Protein AF-A0A194PRQ3-F1 (afdb_monomer)

Foldseek 3Di:
DDDDPDPPDDPDDQDPPPPDPPVPLPPQDDLVVCCVPPRNVCSVVSNVVSVVDDSDDDQDDPVVLVPDDPVVSVSSQVPDQDPDPVSNLVVVCCVPPVDDDPVVSVVVSVVVLVVVLVVVVVVCVVDDDPDCVVVVVVVCSNCVVVVVVVVVVVPD

Mean predicted aligned error: 17.41 Å

Organism: Papilio xuthus (NCBI:txid66420)

Secondary structure (DSSP, 8-state):
-----------------SS--GGGSPPPPPHHHHHHHH-GGGHHHHHHHHHH--S-PPPPPHHHHHHS-HHHHHHHHHHSPPSSHHHHHHHHHHHHHSS--HHHHHHHHHHHHHHHHHHHHHHHHHSS---TTT-HHHHHHHHTTTHHHHHHHTT-

Sequence (156 aa):
MENNEVRKVRPMETTQTTSEPEENRPQKIPSILIIQHWGEEWVPVLSSDQSNQRSDQPPFSNAYLSGMPSRKRRCIRRSRPPTDLDGFINASLNEVSGSVSDGDASSVRAAFRDHIRRLVRARVALVEAADPERYTNAASFLQSSSEISEAQTARC

pLDDT: mean 70.84, std 17.38, range [35.84, 95.31]

Structure (mmCIF, N/CA/C/O backbone):
data_AF-A0A194PRQ3-F1
#
_entry.id   AF-A0A194PRQ3-F1
#
loop_
_atom_site.group_PDB
_atom_site.id
_atom_site.type_symbol
_atom_site.label_atom_id
_atom_site.label_alt_id
_atom_site.label_comp_id
_atom_site.label_asym_id
_atom_site.label_entity_id
_atom_site.label_seq_id
_atom_site.pdbx_PDB_ins_code
_atom_site.Cartn_x
_atom_site.Cartn_y
_atom_site.Cartn_z
_atom_site.occupancy
_atom_site.B_iso_or_equiv
_atom_site.auth_seq_id
_atom_site.auth_comp_id
_atom_site.auth_asym_id
_atom_site.auth_atom_id
_atom_site.pdbx_PDB_model_num
ATOM 1 N N . MET A 1 1 ? -10.807 48.024 -19.087 1.00 39.72 1 MET A N 1
ATOM 2 C CA . MET A 1 1 ? -9.651 47.111 -19.000 1.00 39.72 1 MET A CA 1
ATOM 3 C C . MET A 1 1 ? -10.005 46.085 -17.948 1.00 39.72 1 MET A C 1
ATOM 5 O O . MET A 1 1 ? -10.146 46.432 -16.785 1.00 39.72 1 MET A O 1
ATOM 9 N N . GLU A 1 2 ? -10.346 44.893 -18.414 1.00 39.09 2 GLU A N 1
ATOM 10 C CA . GLU A 1 2 ? -10.936 43.803 -17.643 1.00 39.09 2 GLU A CA 1
ATOM 11 C C . GLU A 1 2 ? -9.801 42.969 -17.036 1.00 39.09 2 GLU A C 1
ATOM 13 O O . GLU A 1 2 ? -8.974 42.418 -17.762 1.00 39.09 2 GLU A O 1
ATOM 18 N N . ASN A 1 3 ? -9.706 42.942 -15.706 1.00 38.38 3 ASN A N 1
ATOM 19 C CA . ASN A 1 3 ? -8.676 42.188 -14.996 1.00 38.38 3 ASN A CA 1
ATOM 20 C C . ASN A 1 3 ? -9.141 40.736 -14.842 1.00 38.38 3 ASN A C 1
ATOM 22 O O . ASN A 1 3 ? -9.963 40.422 -13.984 1.00 38.38 3 ASN A O 1
ATOM 26 N N . ASN A 1 4 ? -8.621 39.856 -15.697 1.00 40.78 4 ASN A N 1
ATOM 27 C CA . ASN A 1 4 ? -8.861 38.418 -15.646 1.00 40.78 4 ASN A CA 1
ATOM 28 C C . ASN A 1 4 ? -7.898 37.771 -14.634 1.00 40.78 4 ASN A C 1
ATOM 30 O O . ASN A 1 4 ? -6.754 37.443 -14.953 1.00 40.78 4 ASN A O 1
ATOM 34 N N . GLU A 1 5 ? -8.342 37.641 -13.384 1.00 41.00 5 GLU A N 1
ATOM 35 C CA . GLU A 1 5 ? -7.572 37.001 -12.319 1.00 41.00 5 GLU A CA 1
ATOM 36 C C . GLU A 1 5 ? -7.677 35.472 -12.450 1.00 41.00 5 GLU A C 1
ATOM 38 O O . GLU A 1 5 ? -8.646 34.833 -12.029 1.00 41.00 5 GLU A O 1
ATOM 43 N N . VAL A 1 6 ? -6.661 34.871 -13.073 1.00 42.75 6 VAL A N 1
ATOM 44 C CA . VAL A 1 6 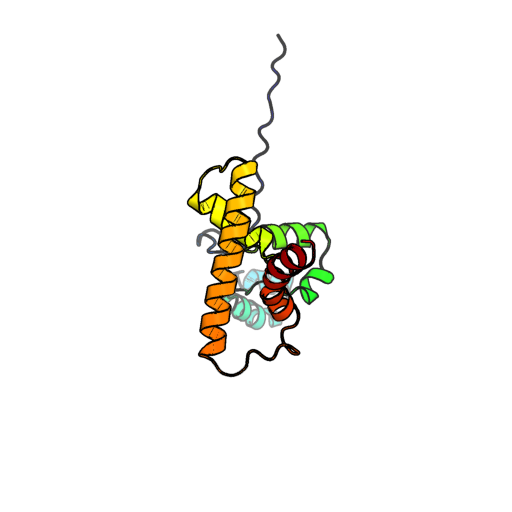? -6.500 33.417 -13.167 1.00 42.75 6 VAL A CA 1
ATOM 45 C C . VAL A 1 6 ? -6.343 32.858 -11.753 1.00 42.75 6 VAL A C 1
ATOM 47 O O . VAL A 1 6 ? -5.269 32.915 -11.153 1.00 42.75 6 VAL A O 1
ATOM 50 N N . ARG A 1 7 ? -7.426 32.295 -11.205 1.00 41.59 7 ARG A N 1
ATOM 51 C CA . ARG A 1 7 ? -7.408 31.558 -9.936 1.00 41.59 7 ARG A CA 1
ATOM 52 C C . ARG A 1 7 ? -6.466 30.362 -10.067 1.00 41.59 7 ARG A C 1
ATOM 54 O O . ARG A 1 7 ? -6.830 29.315 -10.599 1.00 41.59 7 ARG A O 1
ATOM 61 N N . LYS A 1 8 ? -5.243 30.525 -9.565 1.00 39.41 8 LYS A N 1
ATOM 62 C CA . LYS A 1 8 ? -4.234 29.473 -9.435 1.00 39.41 8 LYS A CA 1
ATOM 63 C C . LYS A 1 8 ? -4.738 28.440 -8.422 1.00 39.41 8 LYS A C 1
ATOM 65 O O . LYS A 1 8 ? -4.566 28.599 -7.215 1.00 39.41 8 LYS A O 1
ATOM 70 N N . VAL A 1 9 ? -5.417 27.404 -8.912 1.00 41.69 9 VAL A N 1
ATOM 71 C CA . VAL A 1 9 ? -5.838 26.257 -8.101 1.00 41.69 9 VAL A CA 1
ATOM 72 C C . VAL A 1 9 ? -4.571 25.570 -7.594 1.00 41.69 9 VAL A C 1
ATOM 74 O O . VAL A 1 9 ? -3.789 25.041 -8.384 1.00 41.69 9 VAL A O 1
ATOM 77 N N . ARG A 1 10 ? -4.332 25.625 -6.279 1.00 37.66 10 ARG A N 1
ATOM 78 C CA . ARG A 1 10 ? -3.237 24.882 -5.645 1.00 37.66 10 ARG A CA 1
ATOM 79 C C . ARG A 1 10 ? -3.500 23.382 -5.830 1.00 37.66 10 ARG A C 1
ATOM 81 O O . ARG A 1 10 ? -4.646 22.960 -5.647 1.00 37.66 10 ARG A O 1
ATOM 88 N N . PRO A 1 11 ? -2.495 22.570 -6.192 1.00 38.97 11 PRO A N 1
ATOM 89 C CA . PRO A 1 11 ? -2.663 21.127 -6.201 1.00 38.97 11 PRO A CA 1
ATOM 90 C C . PRO A 1 11 ? -2.988 20.663 -4.778 1.00 38.97 11 PRO A C 1
ATOM 92 O O . PRO A 1 11 ? -2.316 21.022 -3.817 1.00 38.97 11 PRO A O 1
ATOM 95 N N . MET A 1 12 ? -4.081 19.916 -4.658 1.00 38.16 12 MET A N 1
ATOM 96 C CA . MET A 1 12 ? -4.535 19.320 -3.410 1.00 38.16 12 MET A CA 1
ATOM 97 C C . MET A 1 12 ? -3.540 18.217 -3.038 1.00 38.16 12 MET A C 1
ATOM 99 O O . MET A 1 12 ? -3.493 17.181 -3.710 1.00 38.16 12 MET A O 1
ATOM 103 N N . GLU A 1 13 ? -2.721 18.453 -2.016 1.00 35.84 13 GLU A N 1
ATOM 104 C CA . GLU A 1 13 ? -1.815 17.437 -1.491 1.00 35.84 13 GLU A CA 1
ATOM 105 C C . GLU A 1 13 ? -2.656 16.275 -0.963 1.00 35.84 13 GLU A C 1
ATOM 107 O O . GLU A 1 13 ? -3.499 16.405 -0.076 1.00 35.84 13 GLU A O 1
ATOM 112 N N . THR A 1 14 ? -2.517 15.138 -1.637 1.00 42.72 14 THR A N 1
ATOM 113 C CA . THR A 1 14 ? -3.174 13.896 -1.258 1.00 42.72 14 THR A CA 1
ATOM 114 C C . THR A 1 14 ? -2.297 13.267 -0.194 1.00 42.72 14 THR A C 1
ATOM 116 O O . THR A 1 14 ? -1.194 12.829 -0.507 1.00 42.72 14 THR A O 1
ATOM 119 N N . THR A 1 15 ? -2.796 13.225 1.038 1.00 38.00 15 THR A N 1
ATOM 120 C CA . THR A 1 15 ? -2.219 12.475 2.151 1.00 38.00 15 THR A CA 1
ATOM 121 C C . THR A 1 15 ? -2.068 11.007 1.752 1.00 38.00 15 THR A C 1
ATOM 123 O O . THR A 1 15 ? -3.001 10.205 1.792 1.00 38.00 15 THR A O 1
ATOM 126 N N . GLN A 1 16 ? -0.871 10.653 1.296 1.00 40.94 16 GLN A N 1
ATOM 127 C CA . GLN A 1 16 ? -0.330 9.329 1.518 1.00 40.94 16 GLN A CA 1
ATOM 128 C C . GLN A 1 16 ? 0.758 9.514 2.561 1.00 40.94 16 GLN A C 1
ATOM 130 O O . GLN A 1 16 ? 1.757 10.176 2.302 1.00 40.94 16 GLN A O 1
ATOM 135 N N . THR A 1 17 ? 0.499 8.990 3.753 1.00 41.91 17 THR A N 1
ATOM 136 C CA . THR A 1 17 ? 1.385 8.984 4.914 1.00 41.91 17 THR A CA 1
ATOM 137 C C . THR A 1 17 ? 2.683 8.255 4.558 1.00 41.91 17 THR A C 1
ATOM 139 O O . THR A 1 17 ? 2.838 7.061 4.773 1.00 41.91 17 THR A O 1
ATOM 142 N N . THR A 1 18 ? 3.611 8.974 3.939 1.00 41.62 18 THR A N 1
ATOM 143 C CA . THR A 1 18 ? 5.048 8.789 4.109 1.00 41.62 18 THR A CA 1
ATOM 144 C C . THR A 1 18 ? 5.461 9.980 4.951 1.00 41.62 18 THR A C 1
ATOM 146 O O . THR A 1 18 ? 5.396 11.106 4.467 1.00 41.62 18 THR A O 1
ATOM 149 N N . SER A 1 19 ? 5.751 9.723 6.231 1.00 43.38 19 SER A N 1
ATOM 150 C CA . SER A 1 19 ? 6.152 10.716 7.238 1.00 43.38 19 SER A CA 1
ATOM 151 C C . SER A 1 19 ? 5.292 11.986 7.234 1.00 43.38 19 SER A C 1
ATOM 153 O O . SER A 1 19 ? 5.684 13.004 6.664 1.00 43.38 19 SER A O 1
ATOM 155 N N . GLU A 1 20 ? 4.122 11.948 7.880 1.00 42.00 20 GLU A N 1
ATOM 156 C CA . GLU A 1 20 ? 3.493 13.218 8.247 1.00 42.00 20 GLU A CA 1
ATOM 157 C C . GLU A 1 20 ? 4.424 13.971 9.213 1.00 42.00 20 GLU A C 1
ATOM 159 O O . GLU A 1 20 ? 4.988 13.344 10.117 1.00 42.00 20 GLU A O 1
ATOM 164 N N . PRO A 1 21 ? 4.630 15.288 9.036 1.00 44.91 21 PRO A N 1
ATOM 165 C CA . PRO A 1 21 ? 5.251 16.095 10.075 1.00 44.91 21 PRO A CA 1
ATOM 166 C C . PRO A 1 21 ? 4.427 15.930 11.362 1.00 44.91 21 PRO A C 1
ATOM 168 O O . PRO A 1 21 ? 3.198 15.938 11.311 1.00 44.91 21 PRO A O 1
ATOM 171 N N . GLU A 1 22 ? 5.100 15.772 12.508 1.00 51.41 22 GLU A N 1
ATOM 172 C CA . GLU A 1 22 ? 4.512 15.538 13.849 1.00 51.41 22 GLU A CA 1
ATOM 173 C C . GLU A 1 22 ? 3.345 16.484 14.216 1.00 51.41 22 GLU A C 1
ATOM 175 O O . GLU A 1 22 ? 2.546 16.181 15.098 1.00 51.41 22 GLU A O 1
ATOM 180 N N . GLU A 1 23 ? 3.211 17.604 13.507 1.00 48.69 23 GLU A N 1
ATOM 181 C CA . GLU A 1 23 ? 2.153 18.606 13.629 1.00 48.69 23 GLU A CA 1
ATOM 182 C C . GLU A 1 23 ? 0.737 18.099 13.283 1.00 48.69 23 GLU A C 1
ATOM 184 O O . GLU A 1 23 ? -0.237 18.674 13.764 1.00 48.69 23 GLU A O 1
ATOM 189 N N . ASN A 1 24 ? 0.592 17.014 12.509 1.00 49.56 24 ASN A N 1
ATOM 190 C CA . ASN A 1 24 ? -0.721 16.489 12.091 1.00 49.56 24 ASN A CA 1
ATOM 191 C C . ASN A 1 24 ? -1.137 15.191 12.811 1.00 49.56 24 ASN A C 1
ATOM 193 O O . ASN A 1 24 ? -2.133 14.557 12.454 1.00 49.56 24 ASN A O 1
ATOM 197 N N . ARG A 1 25 ? -0.396 14.780 13.854 1.00 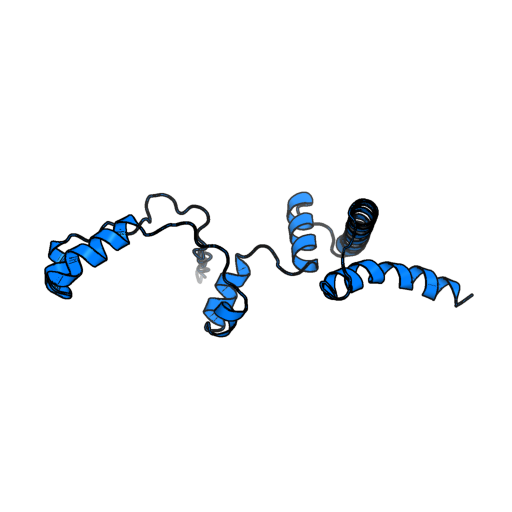57.59 25 ARG A N 1
ATOM 198 C CA . ARG A 1 25 ? -0.803 13.645 14.691 1.00 57.59 25 ARG A CA 1
ATOM 199 C C . ARG A 1 25 ? -2.143 13.999 15.358 1.00 57.59 25 ARG A C 1
ATOM 201 O O . ARG A 1 25 ? -2.234 15.066 15.971 1.00 57.59 25 ARG A O 1
ATOM 208 N N . PRO A 1 26 ? -3.184 13.144 15.278 1.00 59.31 26 PRO A N 1
ATOM 209 C CA . PRO A 1 26 ? -4.446 13.428 15.946 1.00 59.31 26 PRO A CA 1
ATOM 210 C C . PRO A 1 26 ? -4.171 13.635 17.437 1.00 59.31 26 PRO A C 1
ATOM 212 O O . PRO A 1 26 ? -3.614 12.763 18.108 1.00 59.31 26 PRO A O 1
ATOM 215 N N . GLN A 1 27 ? -4.502 14.828 17.937 1.00 69.88 27 GLN A N 1
ATOM 216 C CA . GLN A 1 27 ? -4.348 15.157 19.349 1.00 69.88 27 GLN A CA 1
ATOM 217 C C . GLN A 1 27 ? -5.093 14.112 20.182 1.00 69.88 27 GLN A C 1
ATOM 219 O O . GLN A 1 27 ? -6.236 13.763 19.877 1.00 69.88 27 GLN A O 1
ATOM 224 N N . LYS A 1 28 ? -4.429 13.602 21.226 1.00 78.44 28 LYS A N 1
ATOM 225 C CA . LYS A 1 28 ? -5.001 12.609 22.138 1.00 78.44 28 LYS A CA 1
ATOM 226 C C . LYS A 1 28 ? -6.337 13.138 22.670 1.00 78.44 28 LYS A C 1
ATOM 228 O O . LYS A 1 28 ? -6.372 14.203 23.285 1.00 78.44 28 LYS A O 1
ATOM 233 N N . ILE A 1 29 ? -7.425 12.415 22.415 1.00 83.94 29 ILE A N 1
ATOM 234 C CA . ILE A 1 29 ? -8.776 12.800 22.823 1.00 83.94 29 ILE A CA 1
ATOM 235 C C . ILE A 1 29 ? -8.841 12.717 24.356 1.00 83.94 29 ILE A C 1
ATOM 237 O O . ILE A 1 29 ? -8.621 11.637 24.914 1.00 83.94 29 ILE A O 1
ATOM 241 N N . PRO A 1 30 ? -9.146 13.823 25.058 1.00 89.25 30 PRO A N 1
ATOM 242 C CA . PRO A 1 30 ? -9.282 13.821 26.508 1.00 89.25 30 PRO A CA 1
ATOM 243 C C . PRO A 1 30 ? -10.356 12.837 26.987 1.00 89.25 30 PRO A C 1
ATOM 245 O O . PRO A 1 30 ? -11.454 12.793 26.429 1.00 89.25 30 PRO A O 1
ATOM 248 N N . SER A 1 31 ? -10.089 12.118 28.083 1.00 86.88 31 SER A N 1
ATOM 249 C CA . SER A 1 31 ? -11.030 11.145 28.664 1.00 86.88 31 SER A CA 1
ATOM 250 C C . SER A 1 31 ? -12.397 11.750 28.989 1.00 86.88 31 SER A C 1
ATOM 252 O O . SER A 1 31 ? -13.409 11.076 28.845 1.00 86.88 31 SER A O 1
ATOM 254 N N . ILE A 1 32 ? -12.447 13.036 29.354 1.00 90.31 32 ILE A N 1
ATOM 255 C CA . ILE A 1 32 ? -13.705 13.738 29.635 1.00 90.31 32 ILE A CA 1
ATOM 256 C C . ILE A 1 32 ? -14.628 13.804 28.408 1.00 90.31 32 ILE A C 1
ATOM 258 O O . ILE A 1 32 ? -15.837 13.634 28.541 1.00 90.31 32 ILE A O 1
ATOM 262 N N . LEU A 1 33 ? -14.064 13.972 27.207 1.00 91.06 33 LEU A N 1
ATOM 263 C CA . LEU A 1 33 ? -14.841 13.988 25.966 1.00 91.06 33 LEU A CA 1
ATOM 264 C C . LEU A 1 33 ? -15.336 12.587 25.607 1.00 91.06 33 LEU A C 1
ATOM 266 O O . LEU A 1 33 ? -16.430 12.439 25.068 1.00 91.06 33 LEU A O 1
ATOM 270 N N . ILE A 1 34 ? -14.554 11.557 25.942 1.00 90.50 34 ILE A N 1
ATOM 271 C CA . ILE A 1 34 ? -14.965 10.165 25.752 1.00 90.50 34 ILE A CA 1
ATOM 272 C C . ILE A 1 34 ? -16.186 9.855 26.624 1.00 90.50 34 ILE A C 1
ATOM 274 O O . ILE A 1 34 ? -17.193 9.368 26.115 1.00 90.50 34 ILE A O 1
ATOM 278 N N . ILE A 1 35 ? -16.130 10.225 27.906 1.00 92.75 35 ILE A N 1
ATOM 279 C CA . ILE A 1 35 ? -17.236 10.027 28.853 1.00 92.75 35 ILE A CA 1
ATOM 280 C C . ILE A 1 35 ? -18.500 10.749 28.371 1.00 92.75 35 ILE A C 1
ATOM 282 O O . ILE A 1 35 ? -19.578 10.165 28.382 1.00 92.75 35 ILE A O 1
ATOM 286 N N . GLN A 1 36 ? -18.371 11.996 27.911 1.00 94.62 36 GLN A N 1
ATOM 287 C CA . GLN A 1 36 ? -19.512 12.817 27.501 1.00 94.62 36 GLN A CA 1
ATOM 288 C C . GLN A 1 36 ? -20.268 12.263 26.282 1.00 94.62 36 GLN A C 1
ATOM 290 O O . GLN A 1 36 ? -21.486 12.413 26.203 1.00 94.62 36 GLN A O 1
A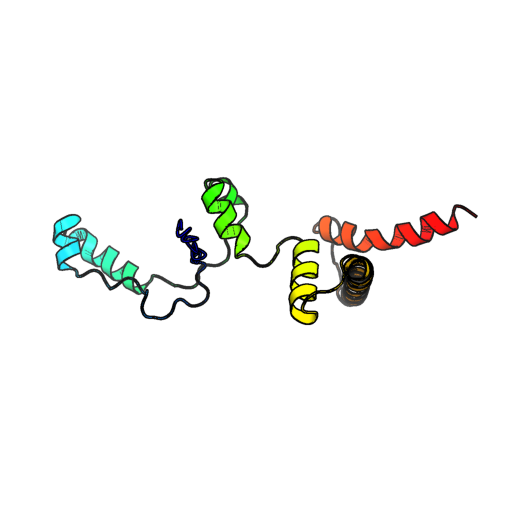TOM 295 N N . HIS A 1 37 ? -19.562 11.673 25.315 1.00 92.50 37 HIS A N 1
ATOM 296 C CA . HIS A 1 37 ? -20.147 11.292 24.024 1.00 92.50 37 HIS A CA 1
ATOM 297 C C . HIS A 1 37 ? -20.345 9.784 23.837 1.00 92.50 37 HIS A C 1
ATOM 299 O O . HIS A 1 37 ? -21.205 9.394 23.048 1.00 92.50 37 HIS A O 1
ATOM 305 N N . TRP A 1 38 ? -19.580 8.951 24.546 1.00 93.25 38 TRP A N 1
ATOM 306 C CA . TRP A 1 38 ? -19.624 7.491 24.412 1.00 93.25 38 TRP A CA 1
ATOM 307 C C . TRP A 1 38 ? -19.871 6.754 25.728 1.00 93.25 38 TRP A C 1
ATOM 309 O O . TRP A 1 38 ? -20.361 5.635 25.668 1.00 93.25 38 TRP A O 1
ATOM 319 N N . GLY A 1 39 ? -19.592 7.369 26.880 1.00 93.38 39 GLY A N 1
ATOM 320 C CA . GLY A 1 39 ? -19.723 6.739 28.196 1.00 93.38 39 GLY A CA 1
ATOM 321 C C . GLY A 1 39 ? -18.381 6.329 28.815 1.00 93.38 39 GLY A C 1
ATOM 322 O O . GLY A 1 39 ? -17.336 6.297 28.155 1.00 93.38 39 GLY A O 1
ATOM 323 N N . GLU A 1 40 ? -18.389 6.082 30.126 1.00 93.31 40 GLU A N 1
ATOM 324 C CA . GLU A 1 40 ? -17.186 5.786 30.919 1.00 93.31 40 GLU A CA 1
ATOM 325 C C . GLU A 1 40 ? -16.563 4.423 30.573 1.00 93.31 40 GLU A C 1
ATOM 327 O O . GLU A 1 40 ? -15.344 4.253 30.621 1.00 93.31 40 GLU A O 1
ATOM 332 N N . GLU A 1 41 ? -17.376 3.470 30.125 1.00 95.31 41 GLU A N 1
ATOM 333 C CA . GLU A 1 41 ? -16.954 2.132 29.721 1.00 95.31 41 GLU A CA 1
ATOM 334 C C . GLU A 1 41 ? -16.027 2.137 28.495 1.00 95.31 41 GLU A C 1
ATOM 336 O O . GLU A 1 41 ? -15.192 1.243 28.338 1.00 95.31 41 GLU A O 1
ATOM 341 N N . TRP A 1 42 ? -16.121 3.167 27.648 1.00 93.81 42 TRP A N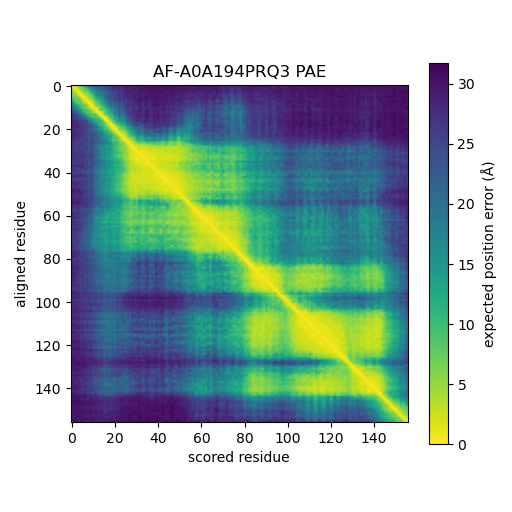 1
ATOM 342 C CA . TRP A 1 42 ? -15.292 3.309 26.449 1.00 93.81 42 TRP A CA 1
ATOM 343 C C . TRP A 1 42 ? -13.943 3.98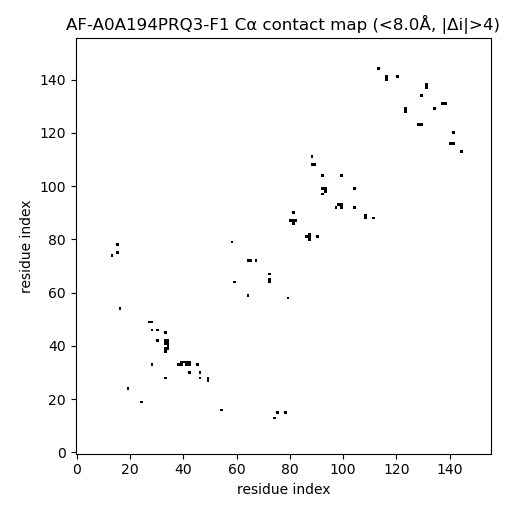1 26.715 1.00 93.81 42 TRP A C 1
ATOM 345 O O . TRP A 1 42 ? -13.042 3.892 25.876 1.00 93.81 42 TRP A O 1
ATOM 355 N N . VAL A 1 43 ? -13.761 4.613 27.882 1.00 93.12 43 VAL A N 1
ATOM 356 C CA . VAL A 1 43 ? -12.517 5.303 28.265 1.00 93.12 43 VAL A CA 1
ATOM 357 C C . VAL A 1 43 ? -11.285 4.398 28.166 1.00 93.12 43 VAL A C 1
ATOM 359 O O . VAL A 1 43 ? -10.334 4.810 27.493 1.00 93.12 43 VAL A O 1
ATOM 362 N N . PRO A 1 44 ? -11.241 3.188 28.764 1.00 93.19 44 PRO A N 1
ATOM 363 C CA . PRO A 1 44 ? -10.053 2.339 28.679 1.00 93.19 44 PRO A CA 1
ATOM 364 C C . PRO A 1 44 ? -9.763 1.865 27.248 1.00 93.19 44 PRO A C 1
ATOM 366 O O . PRO A 1 44 ? -8.600 1.832 26.845 1.00 93.19 44 PRO A O 1
ATOM 369 N N . VAL A 1 45 ? -10.800 1.561 26.458 1.00 91.94 45 VAL A N 1
ATOM 370 C CA . VAL A 1 45 ? -10.662 1.074 25.074 1.00 91.94 45 VAL A CA 1
ATOM 371 C C . VAL A 1 45 ? -10.090 2.166 24.173 1.00 91.94 45 VAL A C 1
ATOM 373 O O . VAL A 1 45 ? -9.051 1.976 23.543 1.00 91.94 45 VAL A O 1
ATOM 376 N N . LEU A 1 46 ? -10.726 3.339 24.154 1.00 89.69 46 LEU A N 1
ATOM 377 C CA . LEU A 1 46 ? -10.332 4.440 23.277 1.00 89.69 46 LEU A CA 1
ATOM 378 C C . LEU A 1 46 ? -9.013 5.082 23.716 1.00 89.69 46 LEU A C 1
ATOM 380 O O . LEU A 1 46 ? -8.239 5.516 22.867 1.00 89.69 46 LEU A O 1
ATOM 384 N N . SER A 1 47 ? -8.715 5.124 25.018 1.00 88.12 47 SER A N 1
ATOM 385 C CA . SER A 1 47 ? -7.418 5.618 25.507 1.00 88.12 47 SER A CA 1
ATOM 386 C C . SER 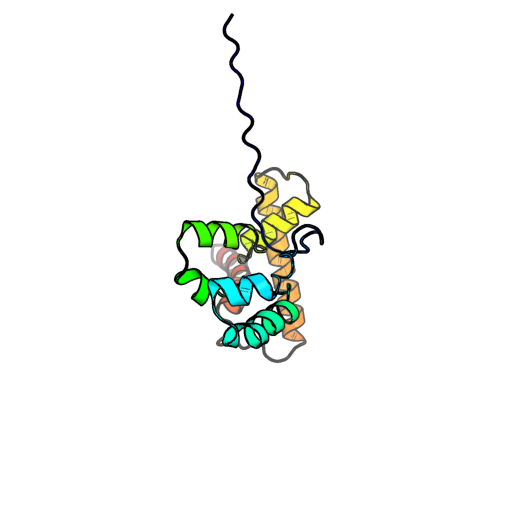A 1 47 ? -6.266 4.682 25.134 1.00 88.12 47 SER A C 1
ATOM 388 O O . SER A 1 47 ? -5.161 5.155 24.864 1.00 88.12 47 SER A O 1
ATOM 390 N N . SER A 1 48 ? -6.516 3.367 25.116 1.00 88.38 48 SER A N 1
ATOM 391 C CA . SER A 1 48 ? -5.538 2.367 24.681 1.00 88.38 48 SER A CA 1
ATOM 392 C C . SER A 1 48 ? -5.331 2.400 23.167 1.00 88.38 48 SER A C 1
ATOM 394 O O . SER A 1 48 ? -4.185 2.411 22.717 1.00 88.38 48 SER A O 1
ATOM 396 N N . ASP A 1 49 ? -6.400 2.505 22.372 1.00 88.56 49 ASP A N 1
ATOM 397 C CA . ASP A 1 49 ? -6.293 2.605 20.909 1.00 88.56 49 ASP A CA 1
ATOM 398 C C . ASP A 1 49 ? -5.452 3.818 20.489 1.00 88.56 49 ASP A C 1
ATOM 400 O O . ASP A 1 49 ? -4.514 3.683 19.708 1.00 88.56 49 ASP A O 1
ATOM 404 N N . GLN A 1 50 ? -5.661 4.972 21.132 1.00 84.25 50 GLN A N 1
ATOM 405 C CA . GLN A 1 50 ? -4.859 6.182 20.910 1.00 84.25 50 GLN A CA 1
ATOM 406 C C . GLN A 1 50 ? -3.353 5.994 21.163 1.00 84.25 50 GLN A C 1
ATOM 408 O O . GLN A 1 50 ? -2.545 6.733 20.608 1.00 84.25 50 GLN A O 1
ATOM 413 N N . SER A 1 51 ? -2.957 5.030 22.002 1.00 80.38 51 SER A N 1
ATOM 414 C CA . SER A 1 51 ? -1.542 4.685 22.216 1.00 80.38 51 SER A CA 1
ATOM 415 C C . SER A 1 51 ? -1.000 3.673 21.199 1.00 80.38 51 SER A C 1
ATOM 417 O O . SER A 1 51 ? 0.204 3.634 20.958 1.00 80.38 51 SER A O 1
ATOM 419 N N . ASN A 1 52 ? -1.885 2.879 20.592 1.00 78.25 52 ASN A N 1
ATOM 420 C CA . ASN A 1 52 ? -1.555 1.786 19.679 1.00 78.25 52 ASN A CA 1
ATOM 421 C C . ASN A 1 52 ? -1.722 2.145 18.197 1.00 78.25 52 ASN A C 1
ATOM 423 O O . ASN A 1 52 ? -1.349 1.342 17.339 1.00 78.25 52 ASN A O 1
ATOM 427 N N . GLN A 1 53 ? -2.257 3.326 17.876 1.00 72.69 53 GLN A N 1
ATOM 428 C CA . GLN A 1 53 ? -2.343 3.824 16.505 1.00 72.69 53 GLN A CA 1
ATOM 429 C C . GLN A 1 53 ? -0.940 3.973 15.907 1.00 72.69 53 GLN A C 1
ATOM 431 O O . GLN A 1 53 ? -0.214 4.935 16.150 1.00 72.69 53 GLN A O 1
ATOM 436 N N . ARG A 1 54 ? -0.546 2.967 15.124 1.00 67.50 54 ARG A N 1
ATOM 437 C CA . ARG A 1 54 ? 0.693 2.956 14.351 1.00 67.50 54 ARG A CA 1
ATOM 438 C C . ARG A 1 54 ? 0.498 3.758 13.069 1.00 67.50 54 ARG A C 1
ATOM 440 O O . ARG A 1 54 ? -0.471 3.537 12.347 1.00 67.50 54 ARG A O 1
ATOM 447 N N . SER A 1 55 ? 1.452 4.633 12.767 1.00 66.44 55 SER A N 1
ATOM 448 C CA . SER A 1 55 ? 1.516 5.395 11.511 1.00 66.44 55 SER A CA 1
ATOM 449 C C . SER A 1 55 ? 1.833 4.526 10.292 1.00 66.44 55 SER A C 1
ATOM 451 O O . SER A 1 55 ? 1.539 4.907 9.161 1.00 66.44 55 SER A O 1
ATOM 453 N N . ASP A 1 56 ? 2.430 3.356 10.514 1.00 68.56 56 ASP A N 1
ATOM 454 C CA . ASP A 1 56 ? 3.051 2.575 9.450 1.00 68.56 56 ASP A CA 1
ATOM 455 C C . ASP A 1 56 ? 2.057 1.564 8.876 1.00 68.56 56 ASP A C 1
ATOM 457 O O . ASP A 1 56 ? 2.101 0.363 9.159 1.00 68.56 56 ASP A O 1
ATOM 461 N N . GLN A 1 57 ? 1.114 2.065 8.077 1.00 76.81 57 GLN A N 1
ATOM 462 C CA . GLN A 1 57 ? 0.199 1.215 7.325 1.00 76.81 57 GLN A CA 1
ATOM 463 C C . GLN A 1 57 ? 0.852 0.771 6.003 1.00 76.81 57 GLN A C 1
ATOM 465 O O . GLN A 1 57 ? 1.237 1.618 5.193 1.00 76.81 57 GLN A O 1
ATOM 470 N N . PRO A 1 58 ? 0.957 -0.544 5.726 1.00 76.88 58 PRO A N 1
ATOM 471 C CA . PRO A 1 58 ? 1.483 -1.013 4.452 1.00 76.88 58 PRO A CA 1
ATOM 472 C C . PRO A 1 58 ? 0.536 -0.660 3.289 1.00 76.88 58 PRO A C 1
ATOM 474 O O . PRO A 1 58 ? -0.665 -0.454 3.496 1.00 76.88 58 PRO A O 1
ATOM 477 N N . PRO A 1 59 ? 1.033 -0.647 2.038 1.00 79.81 59 PRO A N 1
ATOM 478 C CA . PRO A 1 59 ? 0.206 -0.360 0.873 1.00 79.81 59 PRO A CA 1
ATOM 479 C C . PRO A 1 59 ? -1.011 -1.287 0.764 1.00 79.81 59 PRO A C 1
ATOM 481 O O . PRO A 1 59 ? -0.899 -2.510 0.859 1.00 79.81 59 PRO A O 1
ATOM 484 N N . PHE A 1 60 ? -2.178 -0.703 0.486 1.00 82.19 60 PHE A N 1
ATOM 485 C CA . PHE A 1 60 ? -3.424 -1.454 0.347 1.00 82.19 60 PHE A CA 1
ATOM 486 C C . PHE A 1 60 ? -3.375 -2.489 -0.790 1.00 82.19 60 PHE A C 1
ATOM 488 O O . PHE A 1 60 ? -2.900 -2.221 -1.902 1.00 82.19 60 PHE A O 1
ATOM 495 N N . SER A 1 61 ? -3.936 -3.671 -0.527 1.00 84.38 61 SER A N 1
ATOM 496 C CA . SER A 1 61 ? -4.068 -4.742 -1.515 1.00 84.38 61 SER A CA 1
ATOM 497 C C . SER A 1 61 ? -5.118 -4.411 -2.583 1.00 84.38 61 SER A C 1
ATOM 499 O O . SER A 1 61 ? -6.045 -3.628 -2.366 1.00 84.38 61 SER A O 1
ATOM 501 N N . ASN A 1 62 ? -5.017 -5.045 -3.756 1.00 82.94 62 ASN A N 1
ATOM 502 C CA . ASN A 1 62 ? -5.997 -4.848 -4.831 1.00 82.94 62 ASN A CA 1
ATOM 503 C C . ASN A 1 62 ? -7.410 -5.306 -4.438 1.00 82.94 62 ASN A C 1
ATOM 505 O O . ASN A 1 62 ? -8.379 -4.676 -4.860 1.00 82.94 62 ASN A O 1
ATOM 509 N N . ALA A 1 63 ? -7.526 -6.346 -3.604 1.00 87.38 63 ALA A N 1
ATOM 510 C CA . ALA A 1 63 ? -8.807 -6.815 -3.081 1.00 87.38 63 ALA A CA 1
ATOM 511 C C . ALA A 1 63 ? -9.498 -5.723 -2.251 1.00 87.38 63 ALA A C 1
ATOM 513 O O . ALA A 1 63 ? -10.650 -5.388 -2.517 1.00 87.38 63 ALA A O 1
ATOM 514 N N . TYR A 1 64 ? -8.768 -5.076 -1.339 1.00 88.19 64 TYR A N 1
ATOM 515 C CA . TYR A 1 64 ? -9.296 -3.972 -0.535 1.00 88.19 64 TYR A CA 1
ATOM 516 C C . TYR A 1 64 ? -9.687 -2.761 -1.396 1.00 88.19 64 TYR A C 1
ATOM 518 O O . TYR A 1 64 ? -10.772 -2.197 -1.265 1.00 88.19 64 TYR A O 1
ATOM 526 N N . LEU A 1 65 ? -8.832 -2.401 -2.357 1.00 85.56 65 LEU A N 1
ATOM 527 C CA . LEU A 1 65 ? -9.084 -1.285 -3.269 1.00 85.56 65 LEU A CA 1
ATOM 528 C C . LEU A 1 65 ? -10.285 -1.512 -4.198 1.00 85.56 65 LEU A C 1
ATOM 530 O O . LEU A 1 65 ? -10.884 -0.537 -4.657 1.00 85.56 65 LEU A O 1
ATOM 534 N N . SER A 1 66 ? -10.640 -2.765 -4.494 1.00 86.31 66 SER A N 1
ATOM 535 C CA . SER A 1 66 ? -11.768 -3.092 -5.374 1.00 86.31 66 SER A CA 1
ATOM 536 C C . SER A 1 66 ? -13.116 -2.667 -4.782 1.00 86.31 66 SER A C 1
ATOM 538 O O . SER A 1 66 ? -13.948 -2.129 -5.514 1.00 86.31 66 SER A O 1
ATOM 540 N N . GLY A 1 67 ? -13.274 -2.791 -3.458 1.00 89.94 67 GLY A N 1
ATOM 541 C CA . GLY A 1 67 ? -14.452 -2.333 -2.717 1.00 89.94 67 GLY A CA 1
ATOM 542 C C . GLY A 1 67 ? -14.479 -0.822 -2.467 1.00 89.94 67 GLY A C 1
ATOM 543 O O . GLY A 1 67 ? -15.514 -0.269 -2.105 1.00 89.94 67 GLY A O 1
ATOM 544 N N . MET A 1 68 ? -13.364 -0.117 -2.687 1.00 91.00 68 MET A N 1
ATOM 545 C CA . MET A 1 68 ? -13.317 1.334 -2.521 1.00 91.00 68 MET A CA 1
ATOM 546 C C . MET A 1 68 ? -13.964 2.073 -3.703 1.00 91.00 68 MET A C 1
ATOM 548 O O . MET A 1 68 ? -13.761 1.684 -4.863 1.00 91.00 68 MET A O 1
ATOM 552 N N . PRO A 1 69 ? -14.639 3.215 -3.455 1.00 91.06 69 PRO A N 1
ATOM 553 C CA . PRO A 1 69 ? -15.124 4.097 -4.511 1.00 91.06 69 PRO A CA 1
ATOM 554 C C . PRO A 1 69 ? -14.015 4.485 -5.494 1.00 91.06 69 PRO A C 1
ATOM 556 O O . PRO A 1 69 ? -12.877 4.752 -5.095 1.00 91.06 69 PRO A O 1
ATOM 559 N N . SER A 1 70 ? -14.356 4.577 -6.780 1.00 82.38 70 SER A N 1
ATOM 560 C CA . SER A 1 70 ? -13.405 4.834 -7.874 1.00 82.38 70 SER A CA 1
ATOM 561 C C . SER A 1 70 ? -12.535 6.078 -7.646 1.00 82.38 70 SER A C 1
ATOM 563 O O . SER A 1 70 ? -11.329 6.047 -7.901 1.00 82.38 70 SER A O 1
ATOM 565 N N . ARG A 1 71 ? -13.117 7.153 -7.098 1.00 84.75 71 ARG A N 1
ATOM 566 C CA . ARG A 1 71 ? -12.406 8.395 -6.755 1.00 84.75 71 ARG A CA 1
ATOM 567 C C . ARG A 1 71 ? -11.338 8.173 -5.679 1.00 84.75 71 ARG A C 1
ATOM 569 O O . ARG A 1 71 ? -10.198 8.578 -5.884 1.00 84.75 71 ARG A O 1
ATOM 576 N N . LYS A 1 72 ? -11.676 7.481 -4.583 1.00 83.50 72 LYS A N 1
ATOM 577 C CA . LYS A 1 72 ? -10.726 7.152 -3.501 1.00 83.50 72 LYS A CA 1
ATOM 578 C C . LYS A 1 72 ? -9.620 6.226 -4.007 1.00 83.50 72 LYS A C 1
ATOM 580 O O . LYS A 1 72 ? -8.441 6.477 -3.777 1.00 83.50 72 LYS A O 1
ATOM 585 N N . ARG A 1 73 ? -9.997 5.217 -4.795 1.00 85.56 73 ARG A N 1
ATOM 586 C CA . ARG A 1 73 ? -9.068 4.268 -5.418 1.00 85.56 73 ARG A CA 1
ATOM 587 C C . ARG A 1 73 ? -8.032 4.960 -6.302 1.00 85.56 73 ARG A C 1
ATOM 589 O O . ARG A 1 73 ? -6.861 4.598 -6.263 1.00 85.56 73 ARG A O 1
ATOM 596 N N . ARG A 1 74 ? -8.450 5.956 -7.091 1.00 80.00 74 ARG A N 1
ATOM 597 C CA . ARG A 1 74 ? -7.556 6.730 -7.964 1.00 80.00 74 ARG A CA 1
ATOM 598 C C . ARG A 1 74 ? -6.529 7.525 -7.160 1.00 80.00 74 ARG A C 1
ATOM 600 O O . ARG A 1 74 ? -5.362 7.503 -7.528 1.00 80.00 74 ARG A O 1
ATOM 607 N N . CYS A 1 75 ? -6.945 8.194 -6.086 1.00 79.12 75 CYS A N 1
ATOM 608 C CA . CYS A 1 75 ? -6.026 8.948 -5.232 1.00 79.12 75 CYS A CA 1
ATOM 609 C C . CYS A 1 75 ? -4.976 8.030 -4.601 1.00 79.12 75 CYS A C 1
ATOM 611 O O . CYS A 1 75 ? -3.790 8.284 -4.748 1.00 79.12 75 CYS A O 1
ATOM 613 N N . ILE A 1 76 ? -5.405 6.906 -4.022 1.00 77.81 76 ILE A N 1
ATOM 614 C CA . ILE A 1 76 ? -4.499 5.941 -3.380 1.00 77.81 76 ILE A CA 1
ATOM 615 C C . ILE A 1 76 ? -3.534 5.304 -4.392 1.00 77.81 76 ILE A C 1
ATOM 617 O O . ILE A 1 76 ? -2.376 5.044 -4.078 1.00 77.81 76 ILE A O 1
ATOM 621 N N . ARG A 1 77 ? -3.993 5.049 -5.624 1.00 73.50 77 ARG A N 1
ATOM 622 C CA . ARG A 1 77 ? -3.146 4.481 -6.684 1.00 73.50 77 ARG A CA 1
ATOM 623 C C . ARG A 1 77 ? -2.126 5.468 -7.247 1.00 73.50 77 ARG A C 1
ATOM 625 O O . ARG A 1 77 ? -1.076 5.015 -7.673 1.00 73.50 77 ARG A O 1
ATOM 632 N N . ARG A 1 78 ? -2.418 6.773 -7.268 1.00 65.44 78 ARG A N 1
ATOM 633 C CA . ARG A 1 78 ? -1.504 7.800 -7.808 1.00 65.44 78 ARG A CA 1
ATOM 634 C C . ARG A 1 78 ? -0.227 7.951 -6.996 1.00 65.44 78 ARG A C 1
ATOM 636 O O . ARG A 1 78 ? 0.809 8.265 -7.559 1.00 65.44 78 ARG A O 1
ATOM 643 N N . SER A 1 79 ? -0.327 7.748 -5.696 1.00 63.31 79 SER A N 1
ATOM 644 C CA . SER A 1 79 ? 0.789 7.873 -4.771 1.00 63.31 79 SER A CA 1
ATOM 645 C C . SER A 1 79 ? 1.636 6.595 -4.674 1.00 63.31 79 SER A C 1
ATOM 647 O O . SER A 1 79 ? 2.745 6.616 -4.152 1.00 63.31 79 SER A O 1
ATOM 649 N N . ARG A 1 80 ? 1.097 5.451 -5.123 1.00 63.91 80 ARG A N 1
ATOM 650 C CA . ARG A 1 80 ? 1.814 4.178 -5.067 1.00 63.91 80 ARG A CA 1
ATOM 651 C C . ARG A 1 80 ? 2.938 4.211 -6.109 1.00 63.91 80 ARG A C 1
ATOM 653 O O . ARG A 1 80 ? 2.665 4.631 -7.237 1.00 63.91 80 ARG A O 1
ATOM 660 N N . PRO A 1 81 ? 4.149 3.712 -5.792 1.00 61.31 81 PRO A N 1
ATOM 661 C CA . PRO A 1 81 ? 5.145 3.460 -6.820 1.00 61.31 81 PRO A CA 1
ATOM 662 C C . PRO A 1 81 ? 4.501 2.626 -7.933 1.00 61.31 81 PRO A C 1
ATOM 664 O O . PRO A 1 81 ? 3.686 1.740 -7.630 1.00 61.31 81 PR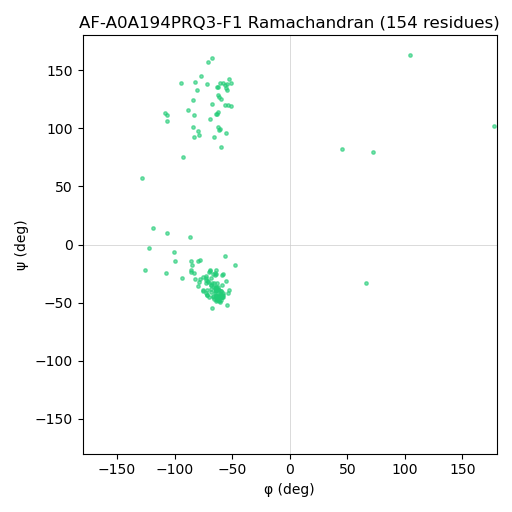O A O 1
ATOM 667 N N . PRO A 1 82 ? 4.791 2.934 -9.204 1.00 62.12 82 PRO A N 1
ATOM 668 C CA . PRO A 1 82 ? 4.120 2.292 -10.315 1.00 62.12 82 PRO A CA 1
ATOM 669 C C . PRO A 1 82 ? 4.160 0.769 -10.169 1.00 62.12 82 PRO A C 1
ATOM 671 O O . PRO A 1 82 ? 5.221 0.162 -10.073 1.00 62.12 82 PRO A O 1
ATOM 674 N N . THR A 1 83 ? 2.983 0.149 -10.093 1.00 63.06 83 THR A N 1
ATOM 675 C CA . THR A 1 83 ? 2.865 -1.316 -9.997 1.00 63.06 83 THR A CA 1
ATOM 676 C C . THR A 1 83 ? 3.028 -1.995 -11.343 1.00 63.06 83 THR A C 1
ATOM 678 O O . THR A 1 83 ? 3.141 -3.214 -11.403 1.00 63.06 83 THR A O 1
ATOM 681 N N . ASP A 1 84 ? 2.951 -1.202 -12.406 1.00 69.31 84 ASP A N 1
ATOM 682 C CA . ASP A 1 84 ? 3.197 -1.629 -13.766 1.00 69.31 84 ASP A CA 1
ATOM 683 C C . ASP A 1 84 ? 4.656 -1.348 -14.124 1.00 69.31 84 ASP A C 1
ATOM 685 O O . ASP A 1 84 ? 5.201 -0.295 -13.776 1.00 69.31 84 ASP A O 1
ATOM 689 N N . LEU A 1 85 ? 5.271 -2.295 -14.827 1.00 72.81 85 LEU A N 1
ATOM 690 C CA . LEU A 1 85 ? 6.662 -2.215 -15.239 1.00 72.81 85 LEU A CA 1
ATOM 691 C C . LEU A 1 85 ? 6.893 -0.983 -16.116 1.00 72.81 85 LEU A C 1
ATOM 693 O O . LEU A 1 85 ? 7.887 -0.290 -15.935 1.00 72.81 85 LEU A O 1
ATOM 697 N N . ASP A 1 86 ? 5.961 -0.665 -17.013 1.00 75.06 86 ASP A N 1
ATOM 698 C CA . ASP A 1 86 ? 6.088 0.507 -17.884 1.00 75.06 86 ASP A CA 1
ATOM 699 C C . ASP A 1 86 ? 6.053 1.805 -17.078 1.00 75.06 86 ASP A C 1
ATOM 701 O O . ASP A 1 86 ? 6.850 2.714 -17.308 1.00 75.06 86 ASP A O 1
ATOM 705 N N . GLY A 1 87 ? 5.187 1.869 -16.067 1.00 74.00 87 GLY A N 1
ATOM 706 C CA . GLY A 1 87 ? 5.160 2.990 -15.138 1.00 74.00 87 GLY A CA 1
ATOM 707 C C . GLY A 1 87 ? 6.455 3.104 -14.330 1.00 74.00 87 GLY A C 1
ATOM 708 O O . GLY A 1 87 ? 6.937 4.215 -14.132 1.00 74.00 87 GLY A O 1
ATOM 709 N N . PHE A 1 88 ? 7.040 1.979 -13.904 1.00 76.31 88 PHE A N 1
ATOM 710 C CA . PHE A 1 88 ? 8.302 1.963 -13.160 1.00 76.31 88 PHE A CA 1
ATOM 711 C C . PHE A 1 88 ? 9.456 2.462 -14.028 1.00 76.31 88 PHE A C 1
ATOM 713 O O . PHE A 1 88 ? 10.189 3.352 -13.613 1.00 76.31 88 PHE A O 1
ATOM 720 N N . ILE A 1 89 ? 9.563 1.961 -15.261 1.00 80.38 89 ILE A N 1
ATOM 721 C CA . ILE A 1 89 ? 10.591 2.400 -16.208 1.00 80.38 89 ILE A CA 1
ATOM 722 C C . ILE A 1 89 ? 10.445 3.898 -16.479 1.00 80.38 89 ILE A C 1
ATOM 724 O O . ILE A 1 89 ? 11.431 4.626 -16.442 1.00 80.38 89 ILE A O 1
ATOM 728 N N . ASN A 1 90 ? 9.221 4.380 -16.700 1.00 77.12 90 ASN A N 1
ATOM 729 C CA . ASN A 1 90 ? 8.978 5.803 -16.914 1.00 77.12 90 ASN A CA 1
ATOM 730 C C . ASN A 1 90 ? 9.342 6.644 -15.683 1.00 77.12 90 ASN A C 1
ATOM 732 O O . ASN A 1 90 ? 9.927 7.709 -15.844 1.00 77.12 90 ASN A O 1
ATOM 736 N N . ALA A 1 91 ? 9.053 6.170 -14.467 1.00 74.50 91 ALA A N 1
ATOM 737 C CA . ALA A 1 91 ? 9.453 6.855 -13.241 1.00 74.50 91 ALA A CA 1
ATOM 738 C C . ALA A 1 91 ? 10.982 6.924 -13.100 1.00 74.50 91 ALA A C 1
ATOM 740 O O . ALA A 1 91 ? 11.510 8.009 -12.873 1.00 74.50 91 ALA A O 1
ATOM 741 N N . SER A 1 92 ? 11.692 5.813 -13.324 1.00 76.19 92 SER A N 1
ATOM 742 C CA . SER A 1 92 ? 13.160 5.771 -13.276 1.00 76.19 92 SER A CA 1
ATOM 743 C C . SER A 1 92 ? 13.813 6.640 -14.354 1.00 76.19 92 SER A C 1
ATOM 745 O O . SER A 1 92 ? 14.802 7.315 -14.090 1.00 76.19 92 SER A O 1
ATOM 747 N N . LEU A 1 93 ? 13.259 6.673 -15.569 1.00 76.50 93 LEU A N 1
ATOM 748 C CA . LEU A 1 93 ? 13.762 7.545 -16.633 1.00 76.50 93 LEU A CA 1
ATOM 749 C C . LEU A 1 93 ? 13.506 9.023 -16.338 1.00 76.50 93 LEU A C 1
ATOM 751 O O . LEU A 1 93 ? 14.360 9.861 -16.620 1.00 76.50 93 LEU A O 1
ATOM 755 N N . ASN A 1 94 ? 12.352 9.346 -15.755 1.00 73.06 94 ASN A N 1
ATOM 756 C CA . ASN A 1 94 ? 12.019 10.715 -15.383 1.00 73.06 94 ASN A CA 1
ATOM 757 C C . ASN A 1 94 ? 12.897 11.222 -14.226 1.00 73.06 94 ASN A C 1
ATOM 759 O O . ASN A 1 94 ? 13.284 12.386 -14.221 1.00 73.06 94 ASN A O 1
ATOM 763 N N . GLU A 1 95 ? 13.252 10.340 -13.287 1.00 75.19 95 GLU A N 1
ATOM 764 C CA . GLU A 1 95 ? 14.181 10.631 -12.188 1.00 75.19 95 GLU A CA 1
ATOM 765 C C . GLU A 1 95 ? 15.610 10.894 -12.689 1.00 75.19 95 GLU A C 1
ATOM 767 O O . GLU A 1 95 ? 16.242 11.859 -12.270 1.00 75.19 95 GLU A O 1
ATOM 772 N N . VAL A 1 96 ? 16.112 10.070 -13.614 1.00 71.75 96 VAL A N 1
ATOM 773 C CA . VAL A 1 96 ? 17.498 10.172 -14.105 1.00 71.75 96 VAL A CA 1
ATOM 774 C C . VAL A 1 96 ? 17.678 11.293 -15.129 1.00 71.75 96 VAL A C 1
ATOM 776 O O . VAL A 1 96 ? 18.757 11.875 -15.217 1.00 71.75 96 VAL A O 1
ATOM 779 N N . SER A 1 97 ? 16.655 11.581 -15.937 1.00 65.75 97 SER A N 1
ATOM 780 C CA . SER A 1 97 ? 16.891 12.210 -17.237 1.00 65.75 97 SER A CA 1
ATOM 781 C C . SER A 1 97 ? 16.181 13.547 -17.475 1.00 65.75 97 SER A C 1
ATOM 783 O O . SER A 1 97 ? 16.423 14.151 -18.516 1.00 65.75 97 SER A O 1
ATOM 785 N N . GLY A 1 98 ? 15.356 14.041 -16.542 1.00 59.84 98 GLY A N 1
ATOM 786 C CA . GLY A 1 98 ? 14.807 15.412 -16.510 1.00 59.84 98 GLY A CA 1
ATOM 787 C C . GLY A 1 98 ? 13.823 15.822 -17.625 1.00 59.84 98 GLY A C 1
ATOM 788 O O . GLY A 1 98 ? 12.905 16.585 -17.358 1.00 59.84 98 GLY A O 1
ATOM 789 N N . SER A 1 99 ? 13.976 15.314 -18.848 1.00 60.97 99 SER A N 1
ATOM 790 C CA . SER A 1 99 ? 12.989 15.212 -19.932 1.00 60.97 99 SER A CA 1
ATOM 791 C C . SER A 1 99 ? 13.711 14.605 -21.143 1.00 60.97 99 SER A C 1
ATOM 793 O O . SER A 1 99 ? 14.468 15.296 -21.827 1.00 60.97 99 SER A O 1
ATOM 795 N N . VAL A 1 100 ? 13.527 13.313 -21.412 1.00 58.62 100 VAL A N 1
ATOM 796 C CA . VAL A 1 100 ? 14.049 12.698 -22.647 1.00 58.62 100 VAL A CA 1
ATOM 797 C C . VAL A 1 100 ? 13.062 12.974 -23.779 1.00 58.62 100 VAL A C 1
ATOM 799 O O . VAL A 1 100 ? 11.854 12.893 -23.560 1.00 58.62 100 VAL A O 1
ATOM 802 N N . SER A 1 101 ? 13.554 13.288 -24.980 1.00 60.47 101 SER A N 1
ATOM 803 C CA . SER A 1 101 ? 12.715 13.362 -26.184 1.00 60.47 101 SER A CA 1
ATOM 804 C C . SER A 1 101 ? 11.945 12.047 -26.368 1.00 60.47 101 SER A C 1
ATOM 806 O O . SER A 1 101 ? 12.504 10.965 -26.178 1.00 60.47 101 SER A O 1
ATOM 808 N N . ASP A 1 102 ? 10.664 12.127 -26.734 1.00 61.19 102 ASP A N 1
ATOM 809 C CA . ASP A 1 102 ? 9.728 10.989 -26.743 1.00 61.19 102 ASP A CA 1
ATOM 810 C C . ASP A 1 102 ? 10.198 9.826 -27.653 1.00 61.19 102 ASP A C 1
ATOM 812 O O . ASP A 1 102 ? 9.923 8.651 -27.393 1.00 61.19 102 ASP A O 1
ATOM 816 N N . GLY A 1 103 ? 10.998 10.145 -28.681 1.00 63.19 103 GLY A N 1
ATOM 817 C CA . GLY A 1 103 ? 11.635 9.175 -29.580 1.00 63.19 103 GLY A CA 1
ATOM 818 C C . GLY A 1 103 ? 12.777 8.374 -28.938 1.00 63.19 103 GLY A C 1
ATOM 819 O O . GLY A 1 103 ? 12.818 7.149 -29.069 1.00 63.19 103 GLY A O 1
ATOM 820 N N . ASP A 1 104 ? 13.654 9.033 -28.179 1.00 67.12 104 ASP A N 1
ATOM 821 C CA . ASP A 1 104 ? 14.773 8.387 -27.475 1.00 67.12 104 ASP A CA 1
ATOM 822 C C . ASP A 1 104 ? 14.289 7.626 -26.238 1.00 67.12 104 ASP A C 1
ATOM 824 O O . ASP A 1 104 ? 14.850 6.602 -25.851 1.00 67.12 104 ASP A O 1
ATOM 828 N N . ALA A 1 105 ? 13.177 8.065 -25.647 1.00 70.69 105 ALA A N 1
ATOM 829 C CA . ALA A 1 105 ? 12.566 7.368 -24.529 1.00 70.69 105 ALA A CA 1
ATOM 830 C C . ALA A 1 105 ? 12.185 5.923 -24.903 1.00 70.69 105 ALA A C 1
ATOM 832 O O . ALA A 1 105 ? 12.312 5.022 -24.079 1.00 70.69 105 ALA A O 1
ATOM 833 N N . SER A 1 106 ? 11.768 5.656 -26.147 1.00 77.19 106 SER A N 1
ATOM 834 C CA . SER A 1 106 ? 11.383 4.305 -26.582 1.00 77.19 106 SER A CA 1
ATOM 835 C C . SER A 1 106 ? 12.563 3.336 -26.690 1.00 77.19 106 SER A C 1
ATOM 837 O O . SER A 1 106 ? 12.489 2.208 -26.193 1.00 77.19 106 SER A O 1
ATOM 839 N N . SER A 1 107 ? 13.672 3.780 -27.286 1.00 81.94 107 SER A N 1
ATOM 840 C CA . SER A 1 107 ? 14.886 2.969 -27.428 1.00 81.94 107 SER A CA 1
ATOM 841 C C . SER A 1 107 ? 15.546 2.713 -26.070 1.00 81.94 107 SER A C 1
ATOM 843 O O . SER A 1 107 ? 15.928 1.580 -25.769 1.00 81.94 107 SER A O 1
ATOM 845 N N . VAL A 1 108 ? 15.583 3.726 -25.200 1.00 81.50 108 VAL A N 1
ATOM 846 C CA . VAL A 1 108 ? 16.098 3.605 -23.831 1.00 81.50 108 VAL A CA 1
ATOM 847 C C . VAL A 1 108 ? 15.224 2.662 -22.996 1.00 81.50 108 VAL A C 1
ATOM 849 O O . VAL A 1 108 ? 15.755 1.798 -22.294 1.00 81.50 108 VAL A O 1
ATOM 852 N N . ARG A 1 109 ? 13.889 2.738 -23.118 1.00 82.44 109 ARG A N 1
ATOM 853 C CA . ARG A 1 109 ? 12.965 1.775 -22.487 1.00 82.44 109 ARG A CA 1
ATOM 854 C C . ARG A 1 109 ? 13.245 0.342 -22.942 1.00 82.44 109 ARG A C 1
ATOM 856 O O . ARG A 1 109 ? 13.289 -0.559 -22.105 1.00 82.44 109 ARG A O 1
ATOM 863 N N . ALA A 1 110 ? 13.442 0.115 -24.241 1.00 83.00 110 ALA A N 1
ATOM 864 C CA . ALA A 1 110 ? 13.739 -1.213 -24.777 1.00 83.00 110 ALA A CA 1
ATOM 865 C C . ALA A 1 110 ? 15.072 -1.764 -24.239 1.00 83.00 110 ALA A C 1
ATOM 867 O O . ALA A 1 110 ? 15.111 -2.884 -23.724 1.00 83.00 110 ALA A O 1
ATOM 868 N N . ALA A 1 111 ? 16.131 -0.949 -24.260 1.00 84.56 111 ALA A N 1
ATOM 869 C CA . ALA A 1 111 ? 17.443 -1.315 -23.728 1.00 84.56 111 ALA A CA 1
ATOM 870 C C . ALA A 1 111 ? 17.399 -1.623 -22.221 1.00 84.56 111 ALA A C 1
ATOM 872 O O . ALA A 1 111 ? 17.997 -2.600 -21.764 1.00 84.56 111 ALA A O 1
ATOM 873 N N . PHE A 1 112 ? 16.640 -0.838 -21.450 1.00 84.62 112 PHE A N 1
ATOM 874 C CA . PHE A 1 112 ? 16.428 -1.082 -20.025 1.00 84.62 112 PHE A CA 1
ATOM 875 C C . PHE A 1 112 ? 15.732 -2.426 -19.774 1.00 84.62 112 PHE A C 1
ATOM 877 O O . PHE A 1 112 ? 16.176 -3.211 -18.934 1.00 84.62 112 PHE A O 1
ATOM 884 N N . ARG A 1 113 ? 14.672 -2.742 -20.532 1.00 87.44 113 ARG A N 1
ATOM 885 C CA . ARG A 1 113 ? 13.977 -4.037 -20.413 1.00 87.44 113 ARG A CA 1
ATOM 886 C C . ARG A 1 113 ? 14.913 -5.200 -20.710 1.00 87.44 113 ARG A C 1
ATOM 888 O O . ARG A 1 113 ? 14.904 -6.184 -19.974 1.00 87.44 113 ARG A O 1
ATOM 895 N N . ASP A 1 114 ? 15.746 -5.083 -21.738 1.00 86.69 114 ASP A N 1
ATOM 896 C CA . ASP A 1 114 ? 16.737 -6.109 -22.063 1.00 86.69 114 ASP A CA 1
ATOM 897 C C . ASP A 1 114 ? 17.784 -6.281 -20.970 1.00 86.69 114 ASP A C 1
ATOM 899 O O . ASP A 1 114 ? 18.146 -7.413 -20.641 1.00 86.69 114 ASP A O 1
ATOM 903 N N . HIS A 1 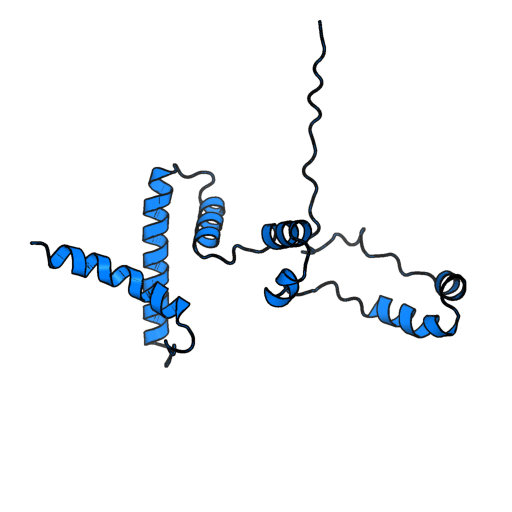115 ? 18.231 -5.184 -20.361 1.00 87.62 115 HIS A N 1
ATOM 904 C CA . HIS A 1 115 ? 19.144 -5.234 -19.228 1.00 87.62 115 HIS A CA 1
ATOM 905 C C . HIS A 1 115 ? 18.534 -5.997 -18.041 1.00 87.62 115 HIS A C 1
ATOM 907 O O . HIS A 1 115 ? 19.147 -6.943 -17.541 1.00 87.62 115 HIS A O 1
ATOM 913 N N . ILE A 1 116 ? 17.298 -5.664 -17.649 1.00 87.81 116 ILE A N 1
ATOM 914 C CA . ILE A 1 116 ? 16.587 -6.351 -16.559 1.00 87.81 116 ILE A CA 1
ATOM 915 C C . ILE A 1 116 ? 16.386 -7.836 -16.877 1.00 87.81 116 ILE A C 1
ATOM 917 O O . ILE A 1 116 ? 16.655 -8.684 -16.027 1.00 87.81 116 ILE A O 1
ATOM 921 N N . ARG A 1 117 ? 15.978 -8.184 -18.105 1.00 87.88 117 ARG A N 1
ATOM 922 C CA . ARG A 1 117 ? 15.828 -9.589 -18.519 1.00 87.88 117 ARG A CA 1
ATOM 923 C C . ARG A 1 117 ? 17.143 -10.359 -18.394 1.00 87.88 117 ARG A C 1
ATOM 925 O O . ARG A 1 117 ? 17.138 -11.466 -17.863 1.00 87.88 117 ARG A O 1
ATOM 932 N N . ARG A 1 118 ? 18.269 -9.794 -18.850 1.00 88.19 118 ARG A N 1
ATOM 933 C CA . ARG A 1 118 ? 19.594 -10.436 -18.731 1.00 88.19 118 ARG A CA 1
ATOM 934 C C . ARG A 1 118 ? 19.988 -10.643 -17.272 1.00 88.19 118 ARG A C 1
ATOM 936 O O . ARG A 1 118 ? 20.410 -11.739 -16.915 1.00 88.19 118 ARG A O 1
ATOM 943 N N . LEU A 1 119 ? 19.804 -9.622 -16.438 1.00 87.94 119 LEU A N 1
ATOM 944 C CA . LEU A 1 119 ? 20.135 -9.675 -15.016 1.00 87.94 119 LEU A CA 1
ATOM 945 C C . LEU A 1 119 ? 19.316 -10.745 -14.284 1.00 87.94 119 LEU A C 1
ATOM 947 O O . LEU A 1 119 ? 19.865 -11.535 -13.517 1.00 87.94 119 LEU A O 1
ATOM 951 N N . VAL A 1 120 ? 18.013 -10.816 -14.561 1.00 86.38 120 VAL A N 1
ATOM 952 C CA . VAL A 1 120 ? 17.132 -11.825 -13.963 1.00 86.38 120 VAL A CA 1
ATOM 953 C C . VAL A 1 120 ? 17.492 -13.227 -14.453 1.00 86.38 120 VAL A C 1
ATOM 955 O O . VAL A 1 120 ? 17.614 -14.119 -13.622 1.00 86.38 120 VAL A O 1
ATOM 958 N N . ARG A 1 121 ? 17.743 -13.435 -15.755 1.00 84.88 121 ARG A N 1
ATOM 959 C CA . ARG A 1 121 ? 18.186 -14.744 -16.278 1.00 84.88 121 ARG A CA 1
ATOM 960 C C . ARG A 1 121 ? 19.495 -15.206 -15.640 1.00 84.88 121 ARG A C 1
ATOM 962 O O . ARG A 1 121 ? 19.588 -16.360 -15.239 1.00 84.88 121 ARG A O 1
ATOM 969 N N . ALA A 1 122 ? 20.473 -14.310 -15.494 1.00 85.31 122 ALA A N 1
ATOM 970 C CA . ALA A 1 122 ? 21.738 -14.622 -14.831 1.00 85.31 122 ALA A CA 1
ATOM 971 C C . ALA A 1 122 ? 21.528 -15.025 -13.363 1.00 85.31 122 ALA A C 1
ATOM 973 O O . ALA A 1 122 ? 22.149 -15.966 -12.881 1.00 85.31 122 ALA A O 1
ATOM 974 N N . ARG A 1 123 ? 20.610 -14.353 -12.659 1.00 83.38 123 ARG A N 1
ATOM 975 C CA . ARG A 1 123 ? 20.284 -14.675 -11.266 1.00 83.38 123 ARG A CA 1
ATOM 976 C C . ARG A 1 123 ? 19.495 -15.976 -11.122 1.00 83.38 123 ARG A C 1
ATOM 978 O O . ARG A 1 123 ? 19.761 -16.727 -10.195 1.00 83.38 123 ARG A O 1
ATOM 985 N N . VAL A 1 124 ? 18.559 -16.254 -12.026 1.00 80.75 124 VAL A N 1
ATOM 986 C CA . VAL A 1 124 ? 17.797 -17.515 -12.059 1.00 80.75 124 VAL A CA 1
ATOM 987 C C . VAL A 1 124 ? 18.701 -18.697 -12.413 1.00 80.75 124 VAL A C 1
ATOM 989 O O . VAL A 1 124 ? 18.514 -19.778 -11.881 1.00 80.75 124 VAL A O 1
ATOM 992 N N . ALA A 1 125 ? 19.727 -18.503 -13.244 1.00 74.25 125 ALA A N 1
ATOM 993 C CA . ALA A 1 125 ? 20.726 -19.544 -13.494 1.00 74.25 125 ALA A CA 1
ATOM 994 C C . ALA A 1 125 ? 21.559 -19.891 -12.241 1.00 74.25 125 ALA A C 1
ATOM 996 O O . ALA A 1 125 ? 22.095 -20.990 -12.151 1.00 74.25 125 ALA A O 1
ATOM 997 N N . LEU A 1 126 ? 21.668 -18.959 -11.284 1.00 77.81 126 LEU A N 1
ATOM 998 C CA . LEU A 1 126 ? 22.397 -19.135 -10.021 1.00 77.81 126 LEU A CA 1
ATOM 999 C C . LEU A 1 126 ? 21.510 -19.617 -8.864 1.00 77.81 126 LEU A C 1
ATOM 1001 O O . LEU A 1 126 ? 22.011 -20.247 -7.936 1.00 77.81 126 LEU A O 1
ATOM 1005 N N . VAL A 1 127 ? 20.219 -19.282 -8.882 1.00 76.00 127 VAL A N 1
ATOM 1006 C CA . VAL A 1 127 ? 19.246 -19.636 -7.843 1.00 76.00 127 VAL A CA 1
ATOM 1007 C C . VAL A 1 127 ? 18.308 -20.693 -8.401 1.00 76.00 127 VAL A C 1
ATOM 1009 O O . VAL A 1 127 ? 17.519 -20.414 -9.300 1.00 76.00 127 VAL A O 1
ATOM 1012 N N . GLU A 1 128 ? 18.372 -21.899 -7.850 1.00 66.62 128 GLU A N 1
ATOM 1013 C CA . GLU A 1 128 ? 17.511 -23.000 -8.268 1.00 66.62 128 GLU A CA 1
ATOM 1014 C C . GLU A 1 128 ? 16.021 -22.647 -8.068 1.00 66.62 128 GLU A C 1
ATOM 1016 O O . GLU A 1 128 ? 15.585 -22.274 -6.979 1.00 66.62 128 GLU A O 1
ATOM 1021 N N . ALA A 1 129 ? 15.264 -22.773 -9.164 1.00 60.72 129 ALA A N 1
ATOM 1022 C CA . ALA A 1 129 ? 13.805 -22.720 -9.289 1.00 60.72 129 ALA A CA 1
ATOM 1023 C C . ALA A 1 129 ? 13.097 -21.355 -9.126 1.00 60.72 129 ALA A C 1
ATOM 1025 O O . ALA A 1 129 ? 12.383 -21.091 -8.158 1.00 60.72 129 ALA A O 1
ATOM 1026 N N . ALA A 1 130 ? 13.122 -20.552 -10.195 1.00 60.31 130 ALA A N 1
ATOM 1027 C CA . ALA A 1 130 ? 11.944 -19.758 -10.547 1.00 60.31 130 ALA A CA 1
ATOM 1028 C C . ALA A 1 130 ? 10.941 -20.676 -11.269 1.00 60.31 130 ALA A C 1
ATOM 1030 O O . ALA A 1 130 ? 11.059 -20.898 -12.471 1.00 60.31 130 ALA A O 1
ATOM 1031 N N . ASP A 1 131 ? 9.994 -21.248 -10.524 1.00 70.38 131 ASP A N 1
ATOM 1032 C CA . ASP A 1 131 ? 8.925 -22.088 -11.075 1.00 70.38 131 ASP A CA 1
ATOM 1033 C C . ASP A 1 131 ? 8.015 -21.243 -12.002 1.00 70.38 131 ASP A C 1
ATOM 1035 O O . ASP A 1 131 ? 7.344 -20.319 -11.516 1.00 70.38 131 ASP A O 1
ATOM 1039 N N . PRO A 1 132 ? 8.008 -21.490 -13.328 1.00 70.38 132 PRO A N 1
ATOM 1040 C CA . PRO A 1 132 ? 7.272 -20.666 -14.287 1.00 70.38 132 PRO A CA 1
ATOM 1041 C C . PRO A 1 132 ? 5.752 -20.765 -14.102 1.00 70.38 132 PRO A C 1
ATOM 1043 O O . PRO A 1 132 ? 5.049 -19.800 -14.401 1.00 70.38 132 PRO A O 1
ATOM 1046 N N . GLU A 1 133 ? 5.256 -21.873 -13.543 1.00 75.69 133 GLU A N 1
ATOM 1047 C CA . GLU A 1 133 ? 3.830 -22.092 -13.272 1.00 75.69 133 GLU A CA 1
ATOM 1048 C C . GLU A 1 133 ? 3.326 -21.218 -12.116 1.00 75.69 133 GLU A C 1
ATOM 1050 O O . GLU A 1 133 ? 2.190 -20.743 -12.119 1.00 75.69 133 GLU A O 1
ATOM 1055 N N . ARG A 1 134 ? 4.189 -20.921 -11.135 1.00 76.44 134 ARG A N 1
ATOM 1056 C CA . ARG A 1 134 ? 3.843 -20.009 -10.029 1.00 76.44 134 ARG A CA 1
ATOM 1057 C C . ARG A 1 134 ? 3.907 -18.543 -10.429 1.00 76.44 134 ARG A C 1
ATOM 1059 O O . ARG A 1 134 ? 3.193 -17.722 -9.854 1.00 76.44 134 ARG A O 1
ATOM 1066 N N . TYR A 1 135 ? 4.769 -18.204 -11.386 1.00 75.75 135 TYR A N 1
ATOM 1067 C CA . TYR A 1 135 ? 5.058 -16.823 -11.770 1.00 75.75 135 TYR A CA 1
ATOM 1068 C C . TYR A 1 135 ? 4.924 -16.609 -13.281 1.00 75.75 135 TYR A C 1
ATOM 1070 O O . TYR A 1 135 ? 5.843 -16.121 -13.942 1.00 75.75 135 TYR A O 1
ATOM 1078 N N . THR A 1 136 ? 3.744 -16.909 -13.820 1.00 78.19 136 THR A N 1
ATOM 1079 C CA . THR A 1 136 ? 3.425 -16.821 -15.257 1.00 78.19 136 THR A CA 1
ATOM 1080 C C . THR A 1 136 ? 3.736 -15.450 -15.870 1.00 78.19 136 THR A C 1
ATOM 1082 O O . THR A 1 136 ? 4.335 -15.361 -16.941 1.00 78.19 136 THR A O 1
ATOM 1085 N N . ASN A 1 137 ? 3.427 -14.362 -15.154 1.00 79.12 137 ASN A N 1
ATOM 1086 C CA . ASN A 1 137 ? 3.736 -12.994 -15.591 1.00 79.12 137 ASN A CA 1
ATOM 1087 C C . ASN A 1 137 ? 5.248 -12.750 -15.734 1.00 79.12 137 ASN A C 1
ATOM 1089 O O . ASN A 1 137 ? 5.687 -12.069 -16.661 1.00 79.12 137 ASN A O 1
ATOM 1093 N N . ALA A 1 138 ? 6.053 -13.310 -14.826 1.00 79.94 138 ALA A N 1
ATOM 1094 C CA . ALA A 1 138 ? 7.505 -13.184 -14.878 1.00 79.94 138 ALA A CA 1
ATOM 1095 C C . ALA A 1 138 ? 8.089 -14.038 -16.013 1.00 79.94 138 ALA A C 1
ATOM 1097 O O . ALA A 1 138 ? 8.943 -13.558 -16.755 1.00 79.94 138 ALA A O 1
ATOM 1098 N N . ALA A 1 139 ? 7.586 -15.263 -16.197 1.00 80.56 139 ALA A N 1
ATOM 1099 C CA . ALA A 1 139 ? 7.989 -16.143 -17.291 1.00 80.56 139 ALA A CA 1
ATOM 1100 C C . ALA A 1 139 ? 7.716 -15.503 -18.665 1.00 80.56 139 ALA A C 1
ATOM 1102 O O . ALA A 1 139 ? 8.626 -15.406 -19.489 1.00 80.56 139 ALA A O 1
ATOM 1103 N N . SER A 1 140 ? 6.513 -14.958 -18.873 1.00 81.75 140 SER A N 1
ATOM 1104 C CA . SER A 1 140 ? 6.149 -14.242 -20.104 1.00 81.75 140 SER A CA 1
ATOM 1105 C C . SER A 1 140 ? 7.046 -13.020 -20.352 1.00 81.75 140 SER A C 1
ATOM 1107 O O . SER A 1 140 ? 7.578 -12.830 -21.451 1.00 81.75 140 SER 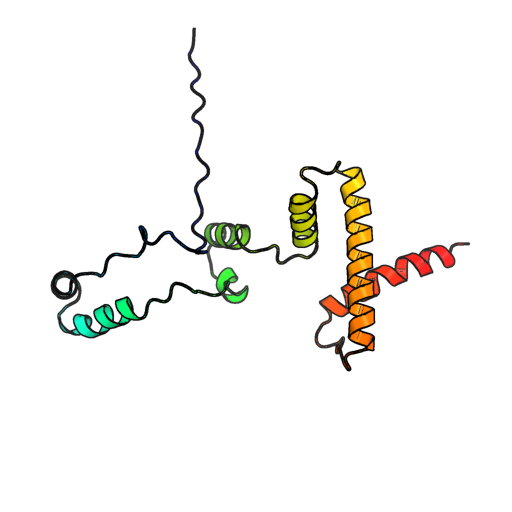A O 1
ATOM 1109 N N . PHE A 1 141 ? 7.311 -12.220 -19.313 1.00 82.38 141 PHE A N 1
ATOM 1110 C CA . PHE A 1 141 ? 8.203 -11.064 -19.420 1.00 82.38 141 PHE A CA 1
ATOM 1111 C C . PHE A 1 141 ? 9.628 -11.455 -19.851 1.00 82.38 141 PHE A C 1
ATOM 1113 O O . PHE A 1 141 ? 10.234 -10.778 -20.692 1.00 82.38 141 PHE A O 1
ATOM 1120 N N . LEU A 1 142 ? 10.150 -12.564 -19.323 1.00 82.94 142 LEU A N 1
ATOM 1121 C CA . LEU A 1 142 ? 11.468 -13.088 -19.676 1.00 82.94 142 LEU A CA 1
ATOM 1122 C C . LEU A 1 142 ? 11.506 -13.720 -21.073 1.00 82.94 142 LEU A C 1
ATOM 1124 O O . LEU A 1 142 ? 12.565 -13.703 -21.691 1.00 82.94 142 LEU A O 1
ATOM 1128 N N . GLN A 1 143 ? 10.396 -14.238 -21.597 1.00 80.44 143 GLN A N 1
ATOM 1129 C CA . GLN A 1 143 ? 10.335 -14.854 -22.931 1.00 80.44 143 GLN A CA 1
ATOM 1130 C C . GLN A 1 143 ? 10.174 -13.821 -24.060 1.00 80.44 143 GLN A C 1
ATOM 1132 O O . GLN A 1 143 ? 10.731 -13.999 -25.140 1.00 80.44 143 GLN A O 1
ATOM 1137 N N . SER A 1 144 ? 9.529 -12.683 -23.780 1.00 73.56 144 SER A N 1
ATOM 1138 C CA . SER A 1 144 ? 9.179 -11.638 -24.764 1.00 73.56 144 SER A CA 1
ATOM 1139 C C . SER A 1 144 ? 10.323 -11.020 -25.596 1.00 73.56 144 SER A C 1
ATOM 1141 O O . SER A 1 144 ? 10.047 -10.269 -26.526 1.00 73.56 144 SER A O 1
ATOM 1143 N N . SER A 1 145 ? 11.601 -11.277 -25.288 1.00 60.69 145 SER A N 1
ATOM 1144 C CA . SER A 1 145 ? 12.738 -10.805 -26.105 1.00 60.69 145 SER A CA 1
ATOM 1145 C C . SER A 1 145 ? 13.319 -11.866 -27.043 1.00 60.69 145 SER A C 1
ATOM 1147 O O . SER A 1 145 ? 14.137 -11.522 -27.888 1.00 60.69 145 SER A O 1
ATOM 1149 N N . SER A 1 146 ? 12.978 -13.147 -26.860 1.00 55.38 146 SER A N 1
ATOM 1150 C CA . SER A 1 146 ? 13.525 -14.243 -27.675 1.00 55.38 146 SER A CA 1
ATOM 1151 C C . SER A 1 146 ? 12.883 -14.271 -29.063 1.00 55.38 146 SER A C 1
ATOM 1153 O O . SER A 1 146 ? 13.562 -14.431 -30.073 1.00 55.38 146 SER A O 1
ATOM 1155 N N . GLU A 1 147 ? 11.578 -14.011 -29.126 1.00 51.34 147 GLU A N 1
ATOM 1156 C CA . GLU A 1 147 ? 10.782 -14.168 -30.348 1.00 51.34 147 GLU A CA 1
ATOM 1157 C C . GLU A 1 147 ? 11.100 -13.127 -31.433 1.00 51.34 147 GLU A C 1
ATOM 1159 O O . GLU A 1 147 ? 10.924 -13.396 -32.618 1.00 51.34 147 GLU A O 1
ATOM 1164 N N . ILE A 1 148 ? 11.638 -11.956 -31.070 1.00 49.34 148 ILE A N 1
ATOM 1165 C CA . ILE A 1 148 ? 12.015 -10.919 -32.051 1.00 49.34 148 ILE A CA 1
ATOM 1166 C C . ILE A 1 148 ? 13.274 -11.338 -32.836 1.00 49.34 148 ILE A C 1
ATOM 1168 O O . ILE A 1 148 ? 13.414 -10.990 -34.007 1.00 49.34 148 ILE A O 1
ATOM 1172 N N . SER A 1 149 ? 14.152 -12.141 -32.226 1.00 46.41 149 SER A N 1
ATOM 1173 C CA . SER A 1 149 ? 15.353 -12.691 -32.869 1.00 46.41 149 SER A CA 1
ATOM 1174 C C . SER A 1 149 ? 15.015 -13.840 -33.828 1.00 46.41 149 SER A C 1
ATOM 1176 O O . SER A 1 149 ? 15.579 -13.939 -34.918 1.00 46.41 149 SER A O 1
ATOM 1178 N N . GLU A 1 150 ? 14.074 -14.709 -33.457 1.00 44.12 150 GLU A N 1
ATOM 1179 C CA . GLU A 1 150 ? 13.700 -15.864 -34.285 1.00 44.12 150 GLU A CA 1
ATOM 1180 C C . GLU A 1 150 ? 12.753 -15.475 -35.431 1.00 44.12 150 GLU A C 1
ATOM 1182 O O . GLU A 1 150 ? 12.914 -15.956 -36.554 1.00 44.12 150 GLU A O 1
ATOM 1187 N N . ALA A 1 151 ? 11.845 -14.515 -35.216 1.00 44.31 151 ALA A N 1
ATOM 1188 C CA . ALA A 1 151 ? 10.937 -14.034 -36.260 1.00 44.31 151 ALA A CA 1
ATOM 1189 C C . ALA A 1 151 ? 11.637 -13.237 -37.381 1.00 44.31 151 ALA A C 1
ATOM 1191 O O . ALA A 1 151 ? 11.106 -13.158 -38.491 1.00 44.31 151 ALA A O 1
ATOM 1192 N N . GLN A 1 152 ? 12.820 -12.661 -37.127 1.00 45.44 152 GLN A N 1
ATOM 1193 C CA . GLN A 1 152 ? 13.643 -12.031 -38.170 1.00 45.44 152 GLN A CA 1
ATOM 1194 C C . GLN A 1 152 ? 14.508 -13.031 -38.947 1.00 45.44 152 GLN A C 1
ATOM 1196 O O . GLN A 1 152 ? 14.822 -12.774 -40.105 1.00 45.44 152 GLN A O 1
ATOM 1201 N N . THR A 1 153 ? 14.844 -14.184 -38.362 1.00 45.56 153 THR A N 1
ATOM 1202 C CA . THR A 1 153 ? 15.685 -15.200 -39.024 1.00 45.56 153 THR A CA 1
ATOM 1203 C C . THR A 1 153 ? 14.864 -16.146 -39.913 1.00 45.56 153 THR A C 1
ATOM 1205 O O . THR A 1 153 ? 15.394 -16.716 -40.857 1.00 45.56 153 THR A O 1
ATOM 1208 N N . ALA A 1 154 ? 13.553 -16.272 -39.675 1.00 42.59 154 ALA A N 1
ATOM 1209 C CA . ALA A 1 154 ? 12.647 -17.105 -40.479 1.00 42.59 154 ALA A CA 1
ATOM 1210 C C . ALA A 1 154 ? 12.043 -16.400 -41.719 1.00 42.59 154 ALA A C 1
ATOM 1212 O O . ALA A 1 154 ? 11.153 -16.951 -42.367 1.00 42.59 154 ALA A O 1
ATOM 1213 N N . ARG A 1 155 ? 12.472 -15.169 -42.036 1.00 47.78 155 ARG A N 1
ATOM 1214 C CA . ARG A 1 155 ? 11.973 -14.371 -43.177 1.00 47.78 155 ARG A CA 1
ATOM 1215 C C . ARG A 1 155 ? 13.041 -14.023 -44.225 1.00 47.78 155 ARG A C 1
ATOM 1217 O O . ARG A 1 155 ? 12.773 -13.176 -45.076 1.00 47.78 155 ARG A O 1
ATOM 1224 N N . CYS A 1 156 ? 14.198 -14.681 -44.183 1.00 40.53 156 CYS A N 1
ATOM 1225 C CA . CYS A 1 156 ? 15.231 -14.603 -45.217 1.00 40.53 156 CYS A CA 1
ATOM 1226 C C . CYS A 1 156 ? 15.339 -15.936 -45.957 1.00 40.53 156 CYS A C 1
ATOM 1228 O O . CYS A 1 156 ? 15.347 -16.980 -45.267 1.00 40.53 156 CYS A O 1
#

Radius of gyration: 25.53 Å; Cα contacts (8 Å, |Δi|>4): 48; chains: 1; bounding box: 42×70×76 Å

Solvent-accessible surface area (backbone atoms only — not comparable to full-atom values): 10059 Å² total; per-residue (Å²): 137,85,86,82,79,79,79,79,76,73,83,79,83,74,90,67,81,71,80,71,64,81,89,72,58,81,73,83,78,56,60,69,59,37,35,75,77,73,29,68,85,47,35,67,57,56,58,48,47,71,73,65,70,70,82,83,73,76,85,83,52,71,74,64,45,67,79,41,57,69,72,60,37,51,57,61,55,69,74,42,78,54,88,45,69,69,49,37,52,51,50,55,47,51,72,76,51,82,72,69,59,76,72,57,45,53,57,52,52,52,54,51,52,52,50,54,43,52,55,49,52,58,49,47,75,73,40,90,77,79,55,49,87,82,36,51,72,58,44,50,64,61,47,69,67,57,58,66,60,53,63,61,62,76,74,112